Protein AF-A0A6M4ASQ7-F1 (afdb_monomer_lite)

Organism: NCBI:txid2698828

Secondary structure (DSSP, 8-state):
---------------PPPP------------SS-GGGTHHHHHHHHHHHH---HHHHHHHHHHHHHHHHHHHTT-HHHHHHHHHHHHHHTTPPP------------

Sequence (106 aa):
MKSFPLSLAMIAAAFTLAPLVLVSTPAAAQGNGDYRCTALPAQVQAAVSTATDADQIQRAQRFLQSGNQLCEARAEGAAARAYRSALRILGASEVRTTAPTD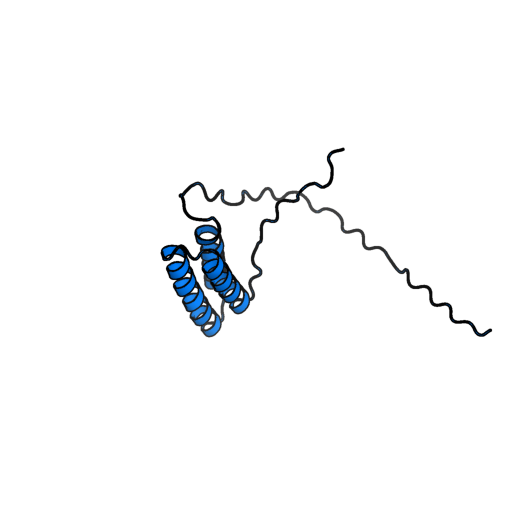IAQR

Foldseek 3Di:
DDDDDDDDDDDDDDDDDDDDPPPPDPPPDDDPFPPLLPVLLVVLVVLLVVADDPVLSVQLVVLSVVLNVCSVVVVSVVSSVSSCVSCVSSVHDPPDPPPPPPPDDD

pLDDT: mean 70.97, std 18.5, range [40.19, 93.56]

Structure (mmCIF, N/CA/C/O backbone):
data_AF-A0A6M4ASQ7-F1
#
_entry.id   AF-A0A6M4ASQ7-F1
#
loop_
_atom_site.group_PDB
_atom_site.id
_atom_site.type_symbol
_atom_site.label_atom_id
_atom_site.label_alt_id
_atom_site.label_comp_id
_atom_site.label_asym_id
_atom_site.label_entity_id
_atom_site.label_seq_id
_atom_site.pdbx_PDB_ins_code
_atom_site.Cartn_x
_atom_site.Cartn_y
_atom_site.Cartn_z
_atom_site.occupancy
_atom_site.B_iso_or_equiv
_atom_site.auth_seq_id
_atom_site.auth_comp_id
_atom_site.auth_asym_id
_atom_site.auth_atom_id
_atom_site.pdbx_PDB_model_num
ATOM 1 N N . MET A 1 1 ? 9.757 -61.856 11.143 1.00 49.81 1 MET A N 1
ATOM 2 C CA . MET A 1 1 ? 8.340 -61.614 10.795 1.00 49.81 1 MET A CA 1
ATOM 3 C C . MET A 1 1 ? 7.645 -60.989 11.998 1.00 49.81 1 MET A C 1
ATOM 5 O O . MET A 1 1 ? 7.479 -61.667 13.005 1.00 49.81 1 MET A O 1
ATOM 9 N N . LYS A 1 2 ? 7.319 -59.693 11.938 1.00 48.62 2 LYS A N 1
ATOM 10 C CA . LYS A 1 2 ? 6.406 -59.022 12.877 1.00 48.62 2 LYS A CA 1
ATOM 11 C C . LYS A 1 2 ? 5.884 -57.745 12.206 1.00 48.62 2 LYS A C 1
ATOM 13 O O . LYS A 1 2 ? 6.665 -56.975 11.660 1.00 48.62 2 LYS A O 1
ATOM 18 N N . SER A 1 3 ? 4.568 -57.631 12.171 1.00 55.81 3 SER A N 1
ATOM 19 C CA . SER A 1 3 ? 3.731 -56.719 11.390 1.00 55.81 3 SER A CA 1
ATOM 20 C C . SER A 1 3 ? 3.604 -55.334 12.023 1.00 55.81 3 SER A C 1
ATOM 22 O O . SER A 1 3 ? 3.579 -55.253 13.244 1.00 55.81 3 SER A O 1
ATOM 24 N N . PHE A 1 4 ? 3.365 -54.301 11.207 1.00 58.81 4 PHE A N 1
ATOM 25 C CA . PHE A 1 4 ? 2.548 -53.138 11.586 1.00 58.81 4 PHE A CA 1
ATOM 26 C C . PHE A 1 4 ? 1.831 -52.565 10.348 1.00 58.81 4 PHE A C 1
ATOM 28 O O . PHE A 1 4 ? 2.494 -52.033 9.459 1.00 58.81 4 PHE A O 1
AT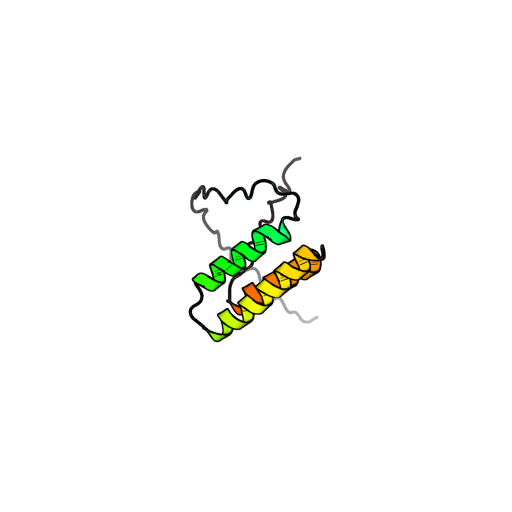OM 35 N N . PRO A 1 5 ? 0.492 -52.677 10.264 1.00 63.91 5 PRO A N 1
ATOM 36 C CA . PRO A 1 5 ? -0.330 -51.951 9.309 1.00 63.91 5 PRO A CA 1
ATOM 37 C C . PRO A 1 5 ? -0.916 -50.703 9.983 1.00 63.91 5 PRO A C 1
ATOM 39 O O . PRO A 1 5 ? -1.527 -50.803 11.046 1.00 63.91 5 PRO A O 1
ATOM 42 N N . LEU A 1 6 ? -0.782 -49.530 9.366 1.00 55.56 6 LEU A N 1
ATOM 43 C CA . LEU A 1 6 ? -1.628 -48.392 9.720 1.00 55.56 6 LEU A CA 1
ATOM 44 C C . LEU A 1 6 ? -1.951 -47.568 8.476 1.00 55.56 6 LEU A C 1
ATOM 46 O O . LEU A 1 6 ? -1.179 -46.738 8.005 1.00 55.56 6 LEU A O 1
ATOM 50 N N . SER A 1 7 ? -3.122 -47.888 7.939 1.00 53.19 7 SER A N 1
ATOM 51 C CA . SER A 1 7 ? -3.845 -47.181 6.897 1.00 53.19 7 SER A CA 1
ATOM 52 C C . SER A 1 7 ? -4.204 -45.775 7.368 1.00 53.19 7 SER A C 1
ATOM 54 O O . SER A 1 7 ? -4.888 -45.616 8.379 1.00 53.19 7 SER A O 1
ATOM 56 N N . LEU A 1 8 ? -3.797 -44.760 6.610 1.00 58.97 8 LEU A N 1
ATOM 57 C CA . LEU A 1 8 ? -4.225 -43.381 6.820 1.00 58.97 8 LEU A CA 1
ATOM 58 C C . LEU A 1 8 ? -4.696 -42.809 5.484 1.00 58.97 8 LEU A C 1
ATOM 60 O O . LEU A 1 8 ? -3.920 -42.271 4.703 1.00 58.97 8 LEU A O 1
ATOM 64 N N . ALA A 1 9 ? -5.985 -42.976 5.211 1.00 54.41 9 ALA A N 1
ATOM 65 C CA . ALA A 1 9 ? -6.678 -42.269 4.145 1.00 54.41 9 ALA A CA 1
ATOM 66 C C . ALA A 1 9 ? -8.088 -41.958 4.645 1.00 54.41 9 ALA A C 1
ATOM 68 O O . ALA A 1 9 ? -9.027 -42.722 4.437 1.00 54.41 9 ALA A O 1
ATOM 69 N N . MET A 1 10 ? -8.201 -40.851 5.376 1.00 52.53 10 MET A N 1
ATOM 70 C CA . MET A 1 10 ? -9.477 -40.287 5.787 1.00 52.53 10 MET A CA 1
ATOM 71 C C . MET A 1 10 ? -9.685 -38.930 5.111 1.00 52.53 10 MET A C 1
ATOM 73 O O . MET A 1 10 ? -8.982 -37.967 5.392 1.00 52.53 10 MET A O 1
ATOM 77 N N . ILE A 1 11 ? -10.725 -38.932 4.276 1.00 57.81 11 ILE A N 1
ATOM 78 C CA . ILE A 1 11 ? -11.789 -37.929 4.164 1.00 57.81 11 ILE A CA 1
ATOM 79 C C . ILE A 1 11 ? -11.519 -36.676 3.316 1.00 57.81 11 ILE A C 1
ATOM 81 O O . ILE A 1 11 ? -10.689 -35.817 3.593 1.00 57.81 11 ILE A O 1
ATOM 85 N N . ALA A 1 12 ? -12.363 -36.604 2.287 1.00 59.12 12 ALA A N 1
ATOM 86 C CA . ALA A 1 12 ? -12.646 -35.493 1.405 1.00 59.12 12 ALA A CA 1
ATOM 87 C C . ALA A 1 12 ? -13.249 -34.280 2.132 1.00 59.12 12 ALA A C 1
ATOM 89 O O . ALA A 1 12 ? -14.088 -34.426 3.017 1.00 59.12 12 ALA A O 1
ATOM 90 N N . ALA A 1 13 ? -12.933 -33.085 1.639 1.00 50.84 13 ALA A N 1
ATOM 91 C CA . ALA A 1 13 ? -13.783 -31.912 1.797 1.00 50.84 13 ALA A CA 1
ATOM 92 C C . ALA A 1 13 ? -13.960 -31.263 0.420 1.00 50.84 13 ALA A C 1
ATOM 94 O O . ALA A 1 13 ? -13.051 -30.628 -0.112 1.00 50.84 13 ALA A O 1
ATOM 95 N N . ALA A 1 14 ? -15.133 -31.478 -0.175 1.00 54.50 14 ALA A N 1
ATOM 96 C CA . ALA A 1 14 ? -15.595 -30.734 -1.333 1.00 54.50 14 ALA A CA 1
ATOM 97 C C . ALA A 1 14 ? -15.959 -29.318 -0.873 1.00 54.50 14 ALA A C 1
ATOM 99 O O . ALA A 1 14 ? -16.856 -29.154 -0.048 1.00 54.50 14 ALA A O 1
ATOM 100 N N . PHE A 1 15 ? -15.274 -28.304 -1.400 1.00 57.81 15 PHE A N 1
ATOM 101 C CA . PHE A 1 15 ? -15.689 -26.915 -1.237 1.00 57.81 15 PHE A CA 1
ATOM 102 C C . PHE A 1 15 ? -16.400 -26.448 -2.503 1.00 57.81 15 PHE A C 1
ATOM 104 O O . PHE A 1 15 ? -15.831 -26.367 -3.590 1.00 57.81 15 PHE A O 1
ATOM 111 N N . THR A 1 16 ? -17.691 -26.202 -2.325 1.00 55.00 16 THR A N 1
ATOM 112 C CA . THR A 1 16 ? -18.638 -25.673 -3.297 1.00 55.00 16 THR A CA 1
ATOM 113 C C . THR A 1 16 ? -18.223 -24.278 -3.757 1.00 55.00 16 THR A C 1
ATOM 115 O O . THR A 1 16 ? -18.011 -23.391 -2.928 1.00 55.00 16 THR A O 1
ATOM 118 N N . LEU A 1 17 ? -18.153 -24.089 -5.078 1.00 60.75 17 LEU A N 1
ATOM 119 C CA . LEU A 1 17 ? -17.999 -22.789 -5.729 1.00 60.75 17 LEU A CA 1
ATOM 120 C C . LEU A 1 17 ? -19.111 -21.826 -5.285 1.00 60.75 17 LEU A C 1
ATOM 122 O O . LEU A 1 17 ? -20.287 -22.062 -5.560 1.00 60.75 17 LEU A O 1
ATOM 126 N N . ALA A 1 18 ? -18.721 -20.716 -4.660 1.00 50.84 18 ALA A N 1
ATOM 127 C CA . ALA A 1 18 ? -19.562 -19.533 -4.515 1.00 50.84 18 ALA A CA 1
ATOM 128 C C . ALA A 1 18 ? -19.362 -18.603 -5.732 1.00 50.84 18 ALA A C 1
ATOM 130 O O . ALA A 1 18 ? -18.272 -18.578 -6.312 1.00 50.84 18 ALA A O 1
ATOM 131 N N . PRO A 1 19 ? -20.412 -17.881 -6.158 1.00 53.44 19 PRO A N 1
ATOM 132 C CA . PRO A 1 19 ? -20.496 -17.284 -7.481 1.00 53.44 19 PRO A CA 1
ATOM 133 C C . PRO A 1 19 ? -19.651 -16.016 -7.615 1.00 53.44 19 PRO A C 1
ATOM 135 O O . PRO A 1 19 ? -19.357 -15.317 -6.646 1.00 53.44 19 PRO A O 1
ATOM 138 N N . LEU A 1 20 ? -19.303 -15.739 -8.871 1.00 51.28 20 LEU A N 1
ATOM 139 C CA . LEU A 1 20 ? -18.625 -14.555 -9.374 1.00 51.28 20 LEU A CA 1
ATOM 140 C C . LEU A 1 20 ? -19.084 -13.264 -8.676 1.00 51.28 20 LEU A C 1
ATOM 142 O O . LEU A 1 20 ? -20.154 -12.735 -8.971 1.00 51.28 20 LEU A O 1
ATOM 146 N N . VAL A 1 21 ? -18.206 -12.678 -7.868 1.00 45.09 21 VAL A N 1
ATOM 147 C CA . VAL A 1 21 ? -18.130 -11.220 -7.774 1.00 45.09 21 VAL A CA 1
ATOM 148 C C . VAL A 1 21 ? -17.079 -10.773 -8.772 1.00 45.09 21 VAL A C 1
ATOM 150 O O . VAL A 1 21 ? -15.875 -10.903 -8.555 1.00 45.09 21 VAL A O 1
ATOM 153 N N . LEU A 1 22 ? -17.582 -10.275 -9.899 1.00 49.47 22 LEU A N 1
ATOM 154 C CA . LEU A 1 22 ? -16.868 -9.490 -10.892 1.00 49.47 22 LEU A CA 1
ATOM 155 C C . LEU A 1 22 ? -16.415 -8.177 -10.229 1.00 49.47 22 LEU A C 1
ATOM 157 O O . LEU A 1 22 ? -16.954 -7.109 -10.506 1.00 49.47 22 LEU A O 1
ATOM 161 N N . VAL A 1 23 ? -15.471 -8.248 -9.288 1.00 42.38 23 VAL A N 1
ATOM 162 C CA . VAL A 1 23 ? -14.790 -7.050 -8.818 1.00 42.38 23 VAL A CA 1
ATOM 163 C C . VAL A 1 23 ? -13.832 -6.684 -9.938 1.00 42.38 23 VAL A C 1
ATOM 165 O O . VAL A 1 23 ? -12.870 -7.391 -10.234 1.00 42.38 23 VAL A O 1
ATOM 168 N N . SER A 1 24 ? -14.158 -5.613 -10.647 1.00 45.69 24 SER A N 1
ATOM 169 C CA . SER A 1 24 ? -13.221 -4.904 -11.497 1.00 45.69 24 SER A CA 1
ATOM 170 C C . SER A 1 24 ? -12.032 -4.510 -10.625 1.00 45.69 24 SER A C 1
ATOM 172 O O . SER A 1 24 ? -12.054 -3.488 -9.940 1.00 45.69 24 SER A O 1
ATOM 174 N N . THR A 1 25 ? -11.016 -5.373 -10.594 1.00 43.53 25 THR A N 1
ATOM 175 C CA . THR A 1 25 ? -9.691 -5.053 -10.076 1.00 43.53 25 THR A CA 1
ATOM 176 C C . THR A 1 25 ? -9.253 -3.774 -10.768 1.00 43.53 25 THR A C 1
ATOM 178 O O . THR A 1 25 ? -9.347 -3.725 -11.999 1.00 43.53 25 THR A O 1
ATOM 181 N N . PRO A 1 26 ? -8.823 -2.737 -10.031 1.00 41.78 26 PRO A N 1
ATOM 182 C CA . PRO A 1 26 ? -8.407 -1.498 -10.654 1.00 41.78 26 PRO A CA 1
ATOM 183 C C . PRO A 1 26 ? -7.295 -1.842 -11.639 1.00 41.78 26 PRO A C 1
ATOM 185 O O . PRO A 1 26 ? -6.219 -2.303 -11.257 1.00 41.78 26 PRO A O 1
ATOM 188 N N . ALA A 1 27 ? -7.593 -1.669 -12.924 1.00 46.62 27 ALA A N 1
ATOM 189 C CA . ALA A 1 27 ? -6.593 -1.640 -13.962 1.00 46.62 27 ALA A CA 1
ATOM 190 C C . ALA A 1 27 ? -5.727 -0.418 -13.656 1.00 46.62 27 ALA A C 1
ATOM 192 O O . ALA A 1 27 ? -6.055 0.704 -14.039 1.00 46.62 27 ALA A O 1
ATOM 193 N N . ALA A 1 28 ? -4.658 -0.625 -12.888 1.00 42.09 28 ALA A N 1
ATOM 194 C CA . ALA A 1 28 ? -3.588 0.342 -12.742 1.00 42.09 28 ALA A CA 1
ATOM 195 C C . ALA A 1 28 ? -2.920 0.470 -14.117 1.00 42.09 28 ALA A C 1
ATOM 197 O O . ALA A 1 28 ? -1.980 -0.247 -14.458 1.00 42.09 28 ALA A O 1
ATOM 198 N N . ALA A 1 29 ? -3.507 1.327 -14.947 1.00 40.19 29 ALA A N 1
ATOM 199 C CA . ALA A 1 29 ? -3.035 1.664 -16.267 1.00 40.19 29 ALA A CA 1
ATOM 200 C C . ALA A 1 29 ? -1.736 2.476 -16.159 1.00 40.19 29 ALA A C 1
ATOM 202 O O . ALA A 1 29 ? -1.703 3.562 -15.589 1.00 40.19 29 ALA A O 1
ATOM 203 N N . GLN A 1 30 ? -0.683 1.908 -16.746 1.00 47.47 30 GLN A N 1
ATOM 204 C CA . GLN A 1 30 ? 0.229 2.583 -17.672 1.00 47.47 30 GLN A CA 1
ATOM 205 C C . GLN A 1 30 ? 0.936 3.850 -17.158 1.00 47.47 30 GLN A C 1
ATOM 207 O O . GLN A 1 30 ? 0.672 4.968 -17.584 1.00 47.47 30 GLN A O 1
ATOM 212 N N . GLY A 1 31 ? 1.959 3.632 -16.336 1.00 40.38 31 GLY A N 1
ATOM 213 C CA . GLY A 1 31 ? 3.139 4.491 -16.255 1.00 40.38 31 GLY A CA 1
ATOM 214 C C . GLY A 1 31 ? 4.371 3.592 -16.315 1.00 40.38 31 GLY A C 1
ATOM 215 O O . GLY A 1 31 ? 4.323 2.477 -15.812 1.00 40.38 31 GLY A O 1
ATOM 216 N N . ASN A 1 32 ? 5.454 4.040 -16.946 1.00 44.69 32 ASN A N 1
ATOM 217 C CA . ASN A 1 32 ? 6.711 3.312 -17.192 1.00 44.69 32 ASN A CA 1
ATOM 218 C C . ASN A 1 32 ? 7.531 2.987 -15.908 1.00 44.69 32 ASN A C 1
ATOM 220 O O . ASN A 1 32 ? 8.759 3.100 -15.884 1.00 44.69 32 ASN A O 1
ATOM 224 N N . GLY A 1 33 ? 6.845 2.669 -14.811 1.00 53.59 33 GLY A N 1
ATOM 225 C CA . GLY A 1 33 ? 7.381 2.287 -13.516 1.00 53.59 33 GLY A CA 1
ATOM 226 C C . GLY A 1 33 ? 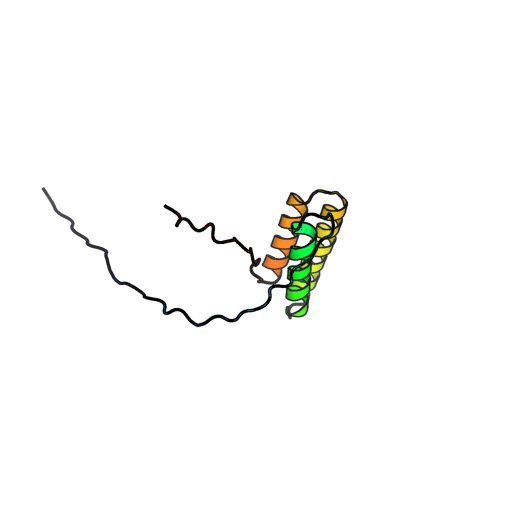6.882 0.893 -13.170 1.00 53.59 33 GLY A C 1
ATOM 227 O O . GLY A 1 33 ? 5.686 0.615 -13.249 1.00 53.59 33 GLY A O 1
ATOM 228 N N . ASP A 1 34 ? 7.820 0.022 -12.823 1.00 59.28 34 ASP A N 1
ATOM 229 C CA . ASP A 1 34 ? 7.592 -1.362 -12.433 1.00 59.28 34 ASP A CA 1
ATOM 230 C C . ASP A 1 34 ? 6.333 -1.512 -11.563 1.00 59.28 34 ASP A C 1
ATOM 232 O O . ASP A 1 34 ? 6.171 -0.807 -10.565 1.00 59.28 34 ASP A O 1
ATOM 236 N N . TYR A 1 35 ? 5.447 -2.455 -11.908 1.00 60.75 35 TYR A N 1
ATOM 237 C CA . TYR A 1 35 ? 4.178 -2.737 -11.204 1.00 60.75 35 TYR A CA 1
ATOM 238 C C . TYR A 1 35 ? 4.344 -2.851 -9.675 1.00 60.75 35 TYR A C 1
ATOM 240 O O . TYR A 1 35 ? 3.443 -2.566 -8.884 1.00 60.75 35 TYR A O 1
ATOM 248 N N . ARG A 1 36 ? 5.543 -3.242 -9.239 1.00 69.25 36 ARG A N 1
ATOM 249 C CA . ARG A 1 36 ? 5.929 -3.369 -7.833 1.00 69.25 36 ARG A CA 1
ATOM 250 C C . ARG A 1 36 ? 5.942 -2.049 -7.069 1.00 69.25 36 ARG A C 1
ATOM 252 O O . ARG A 1 36 ? 5.696 -2.049 -5.869 1.00 69.25 36 ARG A O 1
ATOM 259 N N . CYS A 1 37 ? 6.226 -0.957 -7.759 1.00 74.81 37 CYS A N 1
ATOM 260 C CA . CYS A 1 37 ? 6.326 0.386 -7.208 1.00 74.81 37 CYS A CA 1
ATOM 261 C C . CYS A 1 37 ? 5.010 1.164 -7.269 1.00 74.81 37 CYS A C 1
ATOM 263 O O . CYS A 1 37 ? 4.931 2.262 -6.732 1.00 74.81 37 CYS A O 1
ATOM 265 N N . THR A 1 38 ? 3.968 0.600 -7.885 1.00 75.44 38 THR A N 1
ATOM 266 C CA . THR A 1 38 ? 2.648 1.234 -8.004 1.00 75.44 38 THR A CA 1
ATOM 267 C C . THR A 1 38 ? 1.571 0.460 -7.240 1.00 75.44 38 THR A C 1
ATOM 269 O O . THR A 1 38 ? 0.818 1.057 -6.474 1.00 75.44 38 THR A O 1
ATOM 272 N N . ALA A 1 39 ? 1.531 -0.873 -7.349 1.00 79.81 39 ALA A N 1
ATOM 273 C CA . ALA A 1 39 ? 0.475 -1.687 -6.738 1.00 79.81 39 ALA A CA 1
ATOM 274 C C . ALA A 1 39 ? 0.711 -2.029 -5.255 1.00 79.81 39 ALA A C 1
ATOM 276 O O . ALA A 1 39 ? -0.234 -2.064 -4.467 1.00 79.81 39 ALA A O 1
ATOM 277 N N . LEU A 1 40 ? 1.956 -2.301 -4.844 1.00 81.19 40 LEU A N 1
ATOM 278 C CA . LEU A 1 40 ? 2.271 -2.609 -3.441 1.00 81.19 40 LEU A CA 1
ATOM 279 C C . LEU A 1 40 ? 2.130 -1.401 -2.500 1.00 81.19 40 LEU A C 1
ATOM 281 O O . LEU A 1 40 ? 1.530 -1.580 -1.440 1.00 81.19 40 LEU A O 1
ATOM 285 N N . PRO A 1 41 ? 2.622 -0.188 -2.824 1.00 87.12 41 PRO A N 1
ATOM 286 C CA . PRO A 1 41 ? 2.437 0.950 -1.927 1.00 87.12 41 PRO A CA 1
ATOM 287 C C . PRO A 1 41 ? 0.958 1.292 -1.725 1.00 87.12 41 PRO A C 1
ATOM 289 O O . PRO A 1 41 ? 0.574 1.614 -0.605 1.00 87.12 41 PRO A O 1
ATOM 292 N N . ALA A 1 42 ? 0.112 1.140 -2.750 1.00 85.88 42 ALA A N 1
ATOM 293 C CA . ALA A 1 42 ? -1.335 1.323 -2.618 1.00 85.88 42 ALA A CA 1
ATOM 294 C C . ALA A 1 42 ? -1.966 0.324 -1.627 1.00 85.88 42 ALA A C 1
ATOM 296 O O . ALA A 1 42 ? -2.780 0.716 -0.793 1.00 85.88 42 ALA A O 1
ATOM 297 N N . GLN A 1 43 ? -1.541 -0.946 -1.652 1.00 85.12 43 GLN A N 1
ATOM 298 C CA . GLN A 1 43 ? -1.982 -1.952 -0.676 1.00 85.12 43 GLN A CA 1
ATOM 299 C C . GLN A 1 43 ? -1.542 -1.602 0.748 1.00 85.12 43 GLN A C 1
ATOM 301 O O . GLN A 1 43 ? -2.318 -1.760 1.685 1.00 85.12 43 GLN A O 1
ATOM 306 N N . VAL A 1 44 ? -0.316 -1.096 0.920 1.00 86.62 44 VAL A N 1
ATOM 307 C CA . VAL A 1 44 ? 0.169 -0.660 2.237 1.00 86.62 44 VAL A CA 1
ATOM 308 C C . VAL A 1 44 ? -0.634 0.541 2.733 1.00 86.62 44 VAL A C 1
ATOM 310 O O . VAL A 1 44 ? -1.029 0.547 3.891 1.00 86.62 44 VAL A O 1
ATOM 313 N N . GLN A 1 45 ? -0.931 1.528 1.882 1.00 87.81 45 GLN A N 1
ATOM 314 C CA . GLN A 1 45 ? -1.750 2.686 2.270 1.00 87.81 45 GLN A CA 1
ATOM 315 C C . GLN A 1 45 ? -3.167 2.280 2.683 1.00 87.81 45 GLN A C 1
ATOM 317 O O . GLN A 1 45 ? -3.658 2.757 3.703 1.00 87.81 45 GLN A O 1
ATOM 322 N N . ALA A 1 46 ? -3.793 1.368 1.937 1.00 88.00 46 ALA A N 1
ATOM 323 C CA . ALA A 1 46 ? -5.102 0.827 2.290 1.00 88.00 46 ALA A CA 1
ATOM 324 C C . ALA A 1 46 ? -5.061 0.034 3.608 1.00 88.00 46 ALA A C 1
ATOM 326 O O . ALA A 1 46 ? -5.941 0.178 4.447 1.00 88.00 46 ALA A O 1
ATOM 327 N N . ALA A 1 47 ? -4.014 -0.763 3.833 1.00 87.12 47 ALA A N 1
ATOM 328 C CA . ALA A 1 47 ? -3.844 -1.479 5.093 1.00 87.12 47 ALA A CA 1
ATOM 329 C C . ALA A 1 47 ? -3.634 -0.513 6.274 1.00 87.12 47 ALA A C 1
ATOM 331 O O . ALA A 1 47 ? -4.214 -0.714 7.339 1.00 87.12 47 ALA A O 1
ATOM 332 N N . VAL A 1 48 ? -2.862 0.564 6.079 1.00 89.31 48 VAL A N 1
ATOM 333 C CA . VAL A 1 48 ? -2.642 1.614 7.087 1.00 89.31 48 VAL A CA 1
ATOM 334 C C . VAL A 1 48 ? -3.947 2.320 7.454 1.00 89.31 48 VAL A C 1
ATOM 336 O O . VAL A 1 48 ? -4.166 2.568 8.634 1.00 89.31 48 VAL A O 1
ATOM 339 N N . SER A 1 49 ? -4.818 2.629 6.487 1.00 87.06 49 SER A N 1
ATOM 340 C CA . SER A 1 49 ? -6.090 3.309 6.773 1.00 87.06 49 SER A CA 1
ATOM 341 C C . SER A 1 49 ? -7.100 2.426 7.509 1.00 87.06 49 SER A C 1
ATOM 343 O O . SER A 1 49 ? -7.978 2.949 8.191 1.00 87.06 49 SER A O 1
ATOM 345 N N . THR A 1 50 ? -6.970 1.102 7.401 1.00 85.12 50 THR A N 1
ATOM 346 C CA . THR A 1 50 ? -7.805 0.134 8.132 1.00 85.12 50 THR A CA 1
ATOM 347 C C . THR A 1 50 ? -7.210 -0.323 9.463 1.00 85.12 50 THR A C 1
ATOM 349 O O . THR A 1 50 ? -7.919 -0.909 10.280 1.00 85.12 50 THR A O 1
ATOM 352 N N . ALA A 1 51 ? -5.916 -0.092 9.688 1.00 86.50 51 ALA A N 1
ATOM 353 C CA . ALA A 1 51 ? -5.241 -0.491 10.913 1.00 86.50 51 ALA A CA 1
ATOM 354 C C . ALA A 1 51 ? -5.631 0.431 12.076 1.00 86.50 51 ALA A C 1
ATOM 356 O O . ALA A 1 51 ? -5.762 1.642 11.922 1.00 86.50 51 ALA A O 1
ATOM 357 N N . THR A 1 52 ? -5.797 -0.147 13.263 1.00 87.25 52 THR A N 1
ATOM 358 C CA . THR A 1 52 ? -6.190 0.585 14.479 1.00 87.25 52 THR A CA 1
ATOM 359 C C . THR A 1 52 ? -5.029 0.806 15.447 1.00 87.25 52 THR A C 1
ATOM 361 O O . THR A 1 52 ? -5.124 1.648 16.336 1.00 87.25 52 THR A O 1
ATOM 364 N N . ASP A 1 53 ? -3.934 0.057 15.295 1.00 90.75 53 ASP A N 1
ATOM 365 C CA . ASP A 1 53 ? -2.769 0.136 16.175 1.00 90.75 53 ASP A CA 1
ATOM 366 C C . ASP A 1 53 ? -1.769 1.195 15.684 1.00 90.75 53 ASP A C 1
ATOM 368 O O . ASP A 1 53 ? -1.169 1.074 14.611 1.00 90.75 53 ASP A O 1
ATOM 372 N N . ALA A 1 54 ? -1.594 2.255 16.475 1.00 89.19 54 ALA A N 1
ATOM 373 C CA . ALA A 1 54 ? -0.786 3.410 16.093 1.00 89.19 54 ALA A CA 1
ATOM 374 C C . ALA A 1 54 ? 0.710 3.080 15.932 1.00 89.19 54 ALA A C 1
ATOM 376 O O . ALA A 1 54 ? 1.371 3.657 15.064 1.00 89.19 54 ALA A O 1
ATOM 377 N N . ASP A 1 55 ? 1.253 2.143 16.717 1.00 90.94 55 ASP A N 1
ATOM 378 C CA . ASP A 1 55 ? 2.670 1.767 16.638 1.00 90.94 55 ASP A CA 1
ATOM 379 C C . ASP A 1 55 ? 2.946 0.951 15.366 1.00 90.94 55 ASP A C 1
ATOM 381 O O . ASP A 1 55 ? 3.913 1.220 14.644 1.00 90.94 55 ASP A O 1
ATOM 385 N N . GLN A 1 56 ? 2.048 0.020 15.020 1.00 88.88 56 GLN A N 1
ATOM 386 C CA . GLN A 1 56 ? 2.104 -0.713 13.751 1.00 88.88 56 GLN A CA 1
ATOM 387 C C . GLN A 1 56 ? 1.980 0.218 12.545 1.00 88.88 56 GLN A C 1
ATOM 389 O O . GLN A 1 56 ? 2.779 0.108 11.610 1.00 88.88 56 GLN A O 1
ATOM 394 N N . ILE A 1 57 ? 1.039 1.167 12.583 1.00 90.94 57 ILE A N 1
ATOM 395 C CA . ILE A 1 57 ? 0.877 2.184 11.538 1.00 90.94 57 ILE A CA 1
ATOM 396 C C . ILE A 1 57 ? 2.174 2.975 11.359 1.00 90.94 57 ILE A C 1
ATOM 398 O O . ILE A 1 57 ? 2.686 3.082 10.243 1.00 90.94 57 ILE A O 1
ATOM 402 N N . GLN A 1 58 ? 2.745 3.491 12.448 1.00 93.50 58 GLN A N 1
ATOM 403 C CA . GLN A 1 58 ? 3.941 4.323 12.380 1.00 93.50 58 GLN A CA 1
ATOM 404 C C . GLN A 1 58 ? 5.150 3.542 11.843 1.00 93.50 58 GLN A C 1
ATOM 406 O O . GLN A 1 58 ? 5.928 4.063 11.040 1.00 93.50 58 GLN A O 1
ATOM 411 N N . ARG A 1 59 ? 5.311 2.271 12.235 1.00 89.94 59 ARG A N 1
ATOM 412 C CA . ARG A 1 59 ? 6.358 1.395 11.686 1.00 89.94 59 ARG A CA 1
ATOM 413 C C . ARG A 1 59 ? 6.130 1.108 10.206 1.00 89.94 59 ARG A C 1
ATOM 415 O O . ARG A 1 59 ? 7.064 1.238 9.418 1.00 89.94 59 ARG A O 1
ATOM 422 N N . ALA A 1 60 ? 4.910 0.753 9.813 1.00 90.56 60 ALA A N 1
ATOM 423 C CA . ALA A 1 60 ? 4.578 0.443 8.428 1.00 90.56 60 ALA A CA 1
ATOM 424 C C . ALA A 1 60 ? 4.755 1.653 7.498 1.00 90.56 60 ALA A C 1
ATOM 426 O O . ALA A 1 60 ? 5.261 1.496 6.387 1.00 90.56 60 ALA A O 1
ATOM 427 N N . GLN A 1 61 ? 4.441 2.864 7.966 1.00 91.94 61 GLN A N 1
ATOM 428 C CA . GLN A 1 61 ? 4.696 4.104 7.228 1.00 91.94 61 GLN A CA 1
ATOM 429 C C . GLN A 1 61 ? 6.189 4.324 6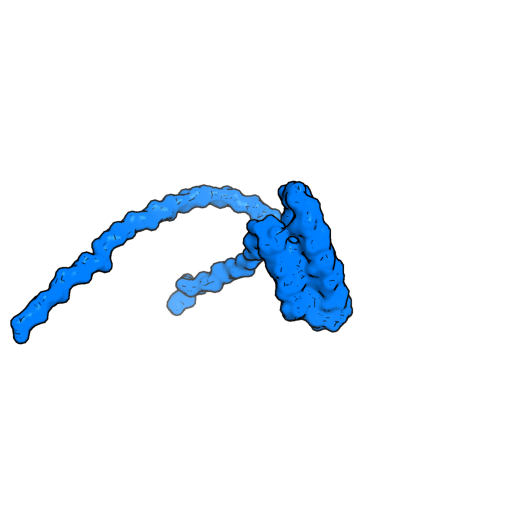.948 1.00 91.94 61 GLN A C 1
ATOM 431 O O . GLN A 1 61 ? 6.542 4.730 5.842 1.00 91.94 61 GLN A O 1
ATOM 436 N N . ARG A 1 62 ? 7.084 3.993 7.892 1.00 93.56 62 ARG A N 1
ATOM 437 C CA . ARG A 1 62 ? 8.538 4.057 7.644 1.00 93.56 62 ARG A CA 1
ATOM 438 C C . ARG A 1 62 ? 8.951 3.115 6.517 1.00 93.56 62 ARG A C 1
ATOM 440 O O . ARG A 1 62 ? 9.684 3.520 5.622 1.00 93.56 62 ARG A O 1
ATOM 447 N N . PHE A 1 63 ? 8.434 1.885 6.518 1.00 91.56 63 PHE A N 1
ATOM 448 C CA . PHE A 1 63 ? 8.691 0.927 5.440 1.00 91.56 63 PHE A CA 1
ATOM 449 C C . PHE A 1 63 ? 8.104 1.372 4.098 1.00 91.56 63 PHE A C 1
ATOM 451 O O . PHE A 1 63 ? 8.732 1.144 3.066 1.00 91.56 63 PHE A O 1
ATOM 458 N N . LEU A 1 64 ? 6.942 2.032 4.100 1.00 91.44 64 LEU A N 1
ATOM 459 C CA . LEU A 1 64 ? 6.357 2.630 2.901 1.00 91.44 64 LEU A CA 1
ATOM 460 C C . LEU A 1 64 ? 7.268 3.725 2.340 1.00 91.44 64 LEU A C 1
ATOM 462 O O . LEU A 1 64 ? 7.569 3.723 1.149 1.00 91.44 64 LEU A O 1
ATOM 466 N N . GLN A 1 65 ? 7.759 4.619 3.197 1.00 92.50 65 GLN A N 1
ATOM 467 C CA . GLN A 1 65 ? 8.640 5.711 2.795 1.00 92.50 65 GLN A CA 1
ATOM 468 C C . GLN A 1 65 ? 9.987 5.189 2.267 1.00 92.50 65 GLN A C 1
ATOM 470 O O . GLN A 1 65 ? 10.436 5.619 1.207 1.00 92.50 65 GLN A O 1
ATOM 475 N N . SER A 1 66 ? 10.592 4.201 2.938 1.00 92.25 66 SER A N 1
ATOM 476 C CA . SER A 1 66 ? 11.800 3.524 2.443 1.00 92.25 66 SER A CA 1
ATOM 477 C C . SER A 1 66 ? 11.558 2.789 1.124 1.00 92.25 66 SER A C 1
ATOM 479 O O . SER A 1 66 ? 12.399 2.838 0.233 1.00 92.25 66 SER A O 1
ATOM 481 N N . GLY A 1 67 ? 10.409 2.123 0.977 1.00 89.12 67 GLY A N 1
ATOM 482 C CA . GLY A 1 67 ? 10.020 1.462 -0.267 1.00 89.12 67 GLY A CA 1
ATOM 483 C C . GLY A 1 67 ? 9.926 2.443 -1.435 1.00 89.12 67 GLY A C 1
ATOM 484 O O . GLY A 1 67 ? 10.457 2.154 -2.505 1.00 89.12 67 GLY A O 1
ATOM 485 N N . ASN A 1 68 ? 9.341 3.626 -1.208 1.00 89.81 68 ASN A N 1
ATOM 486 C CA . ASN A 1 68 ? 9.229 4.667 -2.232 1.00 89.81 68 ASN A CA 1
ATOM 487 C C . ASN A 1 68 ? 10.611 5.147 -2.690 1.00 89.81 68 ASN A C 1
ATOM 489 O O . ASN A 1 68 ? 10.860 5.199 -3.891 1.00 89.81 68 ASN A O 1
ATOM 493 N N . GLN A 1 69 ? 11.538 5.383 -1.758 1.00 90.56 69 GLN A N 1
ATOM 494 C CA . GLN A 1 69 ? 12.903 5.777 -2.122 1.00 90.56 69 GLN A CA 1
ATOM 495 C C . GLN A 1 69 ? 13.647 4.688 -2.902 1.00 90.56 69 GLN A C 1
ATOM 497 O O . GLN A 1 69 ? 14.405 4.981 -3.823 1.00 90.56 69 GLN A O 1
ATOM 502 N N . LEU A 1 70 ? 13.410 3.412 -2.585 1.00 89.75 70 LEU A N 1
ATOM 503 C CA . LEU A 1 70 ? 13.979 2.299 -3.350 1.00 89.75 70 LEU A CA 1
ATOM 504 C C . LEU A 1 70 ? 13.395 2.224 -4.767 1.00 89.75 70 LEU A C 1
ATOM 506 O O . LEU A 1 70 ? 14.110 1.863 -5.698 1.00 89.75 70 LEU A O 1
ATOM 510 N N . CYS A 1 71 ? 12.126 2.590 -4.947 1.00 87.62 71 CYS A N 1
ATOM 511 C CA . CYS A 1 71 ? 11.515 2.721 -6.267 1.00 87.62 71 CYS A CA 1
ATOM 512 C C . CYS A 1 71 ? 12.117 3.875 -7.076 1.00 87.62 71 CYS A C 1
ATOM 514 O O . CYS A 1 71 ? 12.434 3.690 -8.251 1.00 87.62 71 CYS A O 1
ATOM 516 N N . GLU A 1 72 ? 12.345 5.030 -6.449 1.00 86.06 72 GLU A N 1
ATOM 517 C CA . GLU A 1 72 ? 13.044 6.163 -7.072 1.00 86.06 72 GLU A CA 1
ATOM 518 C C . GLU A 1 72 ? 14.477 5.784 -7.476 1.00 86.06 72 GLU A C 1
ATOM 520 O O . GLU A 1 72 ? 14.938 6.131 -8.562 1.00 86.06 72 GLU A O 1
ATOM 525 N N . ALA A 1 73 ? 15.146 4.973 -6.652 1.00 88.81 73 ALA A N 1
ATOM 526 C CA . ALA A 1 73 ? 16.477 4.431 -6.913 1.00 88.81 73 ALA A CA 1
ATOM 527 C C . ALA A 1 73 ? 16.510 3.251 -7.910 1.00 88.81 73 ALA A C 1
ATOM 529 O O . ALA A 1 73 ? 17.562 2.630 -8.067 1.00 88.81 73 ALA A O 1
ATOM 530 N N . ARG A 1 74 ? 15.390 2.904 -8.568 1.00 84.25 74 ARG A N 1
ATOM 531 C CA . ARG A 1 74 ? 15.268 1.750 -9.492 1.00 84.25 74 ARG A CA 1
ATOM 532 C C . ARG A 1 74 ? 15.631 0.395 -8.859 1.00 84.25 74 ARG A C 1
ATOM 534 O O . ARG A 1 74 ? 15.966 -0.564 -9.546 1.00 84.25 74 ARG A O 1
ATOM 541 N N . ALA A 1 75 ? 15.533 0.284 -7.536 1.00 85.69 75 ALA A N 1
ATOM 542 C CA . ALA A 1 75 ? 15.777 -0.933 -6.767 1.00 85.69 75 ALA A CA 1
ATOM 543 C C . ALA A 1 75 ? 14.459 -1.676 -6.470 1.00 85.69 75 ALA A C 1
ATOM 545 O O . ALA A 1 75 ? 14.110 -1.942 -5.315 1.00 8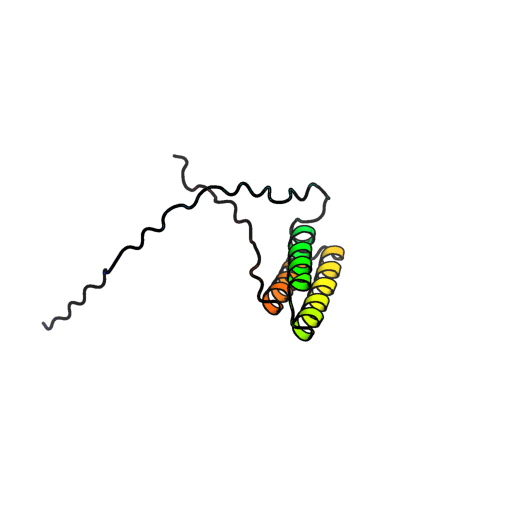5.69 75 ALA A O 1
ATOM 546 N N . GLU A 1 76 ? 13.709 -2.045 -7.513 1.00 82.75 76 GLU A N 1
ATOM 547 C CA . GLU A 1 76 ? 12.314 -2.518 -7.398 1.00 82.75 76 GLU A CA 1
ATOM 548 C C . GLU A 1 76 ? 12.185 -3.819 -6.589 1.00 82.75 76 GLU A C 1
ATOM 550 O O . GLU A 1 76 ? 11.203 -4.052 -5.877 1.00 82.75 76 GLU A O 1
ATOM 555 N N . GLY A 1 77 ? 13.199 -4.685 -6.661 1.00 82.75 77 GLY A N 1
ATOM 556 C CA . GLY A 1 77 ? 13.269 -5.910 -5.865 1.00 82.75 77 GLY A CA 1
ATOM 557 C C . GLY A 1 77 ? 13.394 -5.650 -4.362 1.00 82.75 77 GLY A C 1
ATOM 558 O O . GLY A 1 77 ? 12.786 -6.371 -3.566 1.00 82.75 77 GLY A O 1
ATOM 559 N N . ALA A 1 78 ? 14.158 -4.626 -3.974 1.00 87.38 78 ALA A N 1
ATOM 560 C CA . ALA A 1 78 ? 14.302 -4.214 -2.582 1.00 87.38 78 ALA A CA 1
ATOM 561 C C . ALA A 1 78 ? 13.045 -3.477 -2.101 1.00 87.38 78 ALA A C 1
ATOM 563 O O . ALA A 1 78 ? 12.544 -3.779 -1.016 1.00 87.38 78 ALA A O 1
ATOM 564 N N . ALA A 1 79 ? 12.481 -2.605 -2.941 1.00 86.50 79 ALA A N 1
ATOM 565 C CA . ALA A 1 79 ? 11.230 -1.906 -2.662 1.00 86.50 79 ALA A CA 1
ATOM 566 C C . ALA A 1 79 ? 10.089 -2.888 -2.358 1.00 86.50 79 ALA A C 1
ATOM 568 O O . ALA A 1 79 ? 9.441 -2.799 -1.316 1.00 86.50 79 ALA A O 1
ATOM 569 N N . ALA A 1 80 ? 9.919 -3.919 -3.195 1.00 86.38 80 ALA A N 1
ATOM 570 C CA . ALA A 1 80 ? 8.897 -4.940 -2.982 1.00 86.38 80 ALA A CA 1
ATOM 571 C C . ALA A 1 80 ? 9.044 -5.670 -1.633 1.00 86.38 80 ALA A C 1
ATOM 573 O O . ALA A 1 80 ? 8.049 -6.027 -1.004 1.00 86.38 80 ALA A O 1
ATOM 574 N N . ARG A 1 81 ? 10.276 -5.890 -1.156 1.00 88.69 81 ARG A N 1
ATOM 575 C CA . ARG A 1 81 ? 10.520 -6.502 0.162 1.00 88.69 81 ARG A CA 1
ATOM 576 C C . ARG A 1 81 ? 10.151 -5.552 1.299 1.00 88.69 81 ARG A C 1
ATOM 578 O O . ARG A 1 81 ? 9.555 -6.005 2.272 1.00 88.69 81 ARG A O 1
ATOM 585 N N . ALA A 1 82 ? 10.470 -4.265 1.167 1.00 90.12 82 ALA A N 1
ATOM 586 C CA . ALA A 1 82 ? 10.111 -3.252 2.156 1.00 90.12 82 ALA A CA 1
ATOM 587 C C . ALA A 1 82 ? 8.585 -3.143 2.315 1.00 90.12 82 ALA A C 1
ATOM 589 O O . ALA A 1 82 ? 8.082 -3.224 3.436 1.00 90.12 82 ALA A O 1
ATOM 590 N N . TYR A 1 83 ? 7.838 -3.088 1.208 1.00 89.94 83 TYR A N 1
ATOM 591 C CA . TYR A 1 83 ? 6.374 -3.040 1.253 1.00 89.94 83 TYR A CA 1
ATOM 592 C C . TYR A 1 83 ? 5.750 -4.311 1.845 1.00 89.94 83 TYR A C 1
ATOM 594 O O . TYR A 1 83 ? 4.826 -4.220 2.648 1.00 89.94 83 TYR A O 1
ATOM 602 N N . ARG A 1 84 ? 6.283 -5.503 1.542 1.00 88.25 84 ARG A N 1
ATOM 603 C CA . ARG A 1 84 ? 5.830 -6.754 2.186 1.00 88.25 84 ARG A CA 1
ATOM 604 C C . ARG A 1 84 ? 6.032 -6.751 3.692 1.00 88.25 84 ARG A C 1
ATOM 606 O O . ARG A 1 84 ? 5.187 -7.265 4.420 1.00 88.25 84 ARG A O 1
ATOM 613 N N . SER A 1 85 ? 7.153 -6.208 4.159 1.00 91.00 85 SER A N 1
ATOM 614 C CA . SER A 1 85 ? 7.402 -6.053 5.592 1.00 91.00 85 SER A CA 1
ATOM 615 C C . SER A 1 85 ? 6.385 -5.103 6.220 1.00 91.00 85 SER A C 1
ATOM 617 O O . SER A 1 85 ? 5.858 -5.424 7.280 1.00 91.00 85 SER A O 1
ATOM 619 N N . ALA A 1 86 ? 6.043 -4.002 5.541 1.00 90.75 86 ALA A N 1
ATOM 620 C CA . ALA A 1 86 ? 4.987 -3.091 5.982 1.00 90.75 86 ALA A CA 1
ATOM 621 C C . ALA A 1 86 ? 3.631 -3.805 6.108 1.00 90.75 86 ALA A C 1
ATOM 623 O O . ALA A 1 86 ? 3.001 -3.730 7.158 1.00 90.75 86 ALA A O 1
ATOM 624 N N . LEU A 1 87 ? 3.223 -4.562 5.083 1.00 87.38 87 LEU A N 1
ATOM 625 C CA . LEU A 1 87 ? 1.979 -5.341 5.107 1.00 87.38 87 LEU A CA 1
ATOM 626 C C . LEU A 1 87 ? 1.965 -6.362 6.250 1.00 87.38 87 LEU A C 1
ATOM 628 O O . LEU A 1 87 ? 0.973 -6.466 6.963 1.00 87.38 87 LEU A O 1
ATOM 632 N N . ARG A 1 88 ? 3.087 -7.053 6.489 1.00 89.12 88 ARG A N 1
ATOM 633 C CA . ARG A 1 88 ? 3.209 -8.017 7.591 1.00 89.12 88 ARG A CA 1
ATOM 634 C C . ARG A 1 88 ? 3.056 -7.359 8.962 1.00 89.12 88 ARG A C 1
ATOM 636 O O . ARG A 1 88 ? 2.443 -7.959 9.836 1.00 89.12 88 ARG A O 1
ATOM 643 N N . ILE A 1 89 ? 3.608 -6.159 9.151 1.00 89.06 89 ILE A N 1
ATOM 644 C CA . ILE A 1 89 ? 3.464 -5.404 10.405 1.00 89.06 89 ILE A CA 1
ATOM 645 C C . ILE A 1 89 ? 2.001 -5.052 10.650 1.00 89.06 89 ILE A C 1
ATOM 647 O O . ILE A 1 89 ? 1.558 -5.155 11.782 1.00 89.06 89 ILE A O 1
ATOM 651 N N . LEU A 1 90 ? 1.265 -4.703 9.594 1.00 87.06 90 LEU A N 1
ATOM 652 C CA . LEU A 1 90 ? -0.159 -4.364 9.647 1.00 87.06 90 LEU A CA 1
ATOM 653 C C . LEU A 1 90 ? -1.081 -5.597 9.696 1.00 87.06 90 LEU A C 1
ATOM 655 O O . LEU A 1 90 ? -2.298 -5.448 9.667 1.00 87.06 90 LEU A O 1
ATOM 659 N N . GLY A 1 91 ? -0.529 -6.816 9.696 1.00 83.56 91 GLY A N 1
ATOM 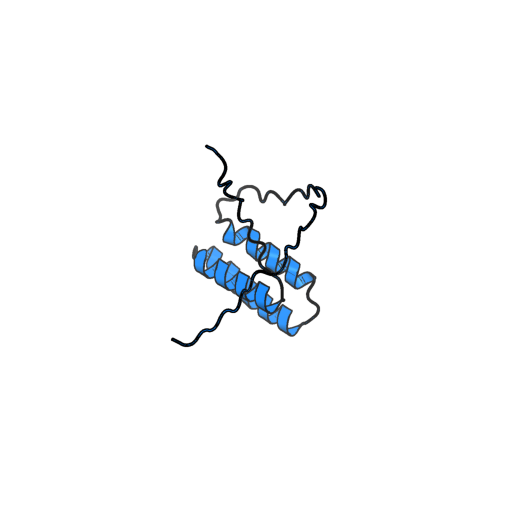660 C CA . GLY A 1 91 ? -1.310 -8.056 9.633 1.00 83.56 91 GLY A CA 1
ATOM 661 C C . GLY A 1 91 ? -2.020 -8.298 8.292 1.00 83.56 91 GLY A C 1
ATOM 662 O O . GLY A 1 91 ? -2.853 -9.197 8.194 1.00 83.56 91 GLY A O 1
ATOM 663 N N . ALA A 1 92 ? -1.694 -7.531 7.250 1.00 77.94 92 ALA A N 1
ATOM 664 C CA . ALA A 1 92 ? -2.277 -7.662 5.921 1.00 77.94 92 ALA A CA 1
ATOM 665 C C . ALA A 1 92 ? -1.494 -8.679 5.071 1.00 77.94 92 ALA A C 1
ATOM 667 O O . ALA A 1 92 ? -0.261 -8.655 5.004 1.00 77.94 92 ALA A O 1
ATOM 668 N N . SER A 1 93 ? -2.209 -9.571 4.382 1.00 71.38 93 SER A N 1
ATOM 669 C CA . SER A 1 93 ? -1.601 -10.476 3.399 1.00 71.38 93 SER A CA 1
ATOM 670 C C . SER A 1 93 ? -1.440 -9.758 2.058 1.00 71.38 93 SER A C 1
ATOM 672 O O . SER A 1 93 ? -2.398 -9.177 1.556 1.00 71.38 93 SER A O 1
ATOM 674 N N . GLU A 1 94 ? -0.236 -9.797 1.472 1.00 64.44 94 GLU A N 1
ATOM 675 C CA . GLU A 1 94 ? 0.005 -9.288 0.111 1.00 64.44 94 GLU A CA 1
ATOM 676 C C . GLU A 1 94 ? -0.924 -10.021 -0.862 1.00 64.44 94 GLU A C 1
ATOM 678 O O . GLU A 1 94 ? -0.822 -11.242 -1.017 1.00 64.44 94 GLU A O 1
ATOM 683 N N . VAL A 1 95 ? -1.805 -9.286 -1.542 1.00 65.31 95 VAL A N 1
ATOM 684 C CA . VAL A 1 95 ? -2.622 -9.854 -2.614 1.00 65.31 95 VAL A CA 1
ATOM 685 C C . VAL A 1 95 ? -1.717 -9.985 -3.830 1.00 65.31 95 VAL A C 1
ATOM 687 O O . VAL A 1 95 ? -1.524 -9.056 -4.617 1.00 65.31 95 VAL A O 1
ATOM 690 N N . ARG A 1 96 ? -1.088 -11.152 -3.960 1.00 56.50 96 ARG A N 1
ATOM 691 C CA . ARG A 1 96 ? -0.338 -11.502 -5.158 1.00 56.50 96 ARG A CA 1
ATOM 692 C C . ARG A 1 96 ? -1.326 -12.044 -6.176 1.00 56.50 96 ARG A C 1
ATOM 694 O O . ARG A 1 96 ? -1.785 -13.171 -6.040 1.00 56.50 96 ARG A O 1
ATOM 701 N N . THR A 1 97 ? -1.626 -11.257 -7.205 1.00 50.66 97 THR A N 1
ATOM 702 C CA . THR A 1 97 ? -2.326 -11.742 -8.399 1.00 50.66 97 THR A CA 1
ATOM 703 C C . THR A 1 97 ? -1.413 -12.733 -9.121 1.00 50.66 97 THR A C 1
ATOM 705 O O . THR A 1 97 ? -0.709 -12.392 -10.066 1.00 50.66 97 THR A O 1
ATOM 708 N N . THR A 1 98 ? -1.339 -13.967 -8.632 1.00 47.53 98 THR A N 1
ATOM 709 C CA . THR A 1 98 ? -0.869 -15.087 -9.437 1.00 47.53 98 THR A CA 1
ATOM 710 C C . THR A 1 98 ? -1.946 -15.310 -10.481 1.00 47.53 98 THR A C 1
ATOM 712 O O . THR A 1 98 ? -3.019 -15.817 -10.154 1.00 47.53 98 THR A O 1
ATOM 715 N N . ALA A 1 99 ? -1.696 -14.874 -11.717 1.00 44.31 99 ALA A N 1
ATOM 716 C CA . ALA A 1 99 ? -2.486 -15.347 -12.839 1.00 44.31 99 ALA A CA 1
ATOM 717 C C . ALA A 1 99 ? -2.477 -16.883 -12.764 1.00 44.31 99 ALA A C 1
ATOM 719 O O . ALA A 1 99 ? -1.388 -17.457 -12.638 1.00 44.31 99 ALA A O 1
ATOM 720 N N . PRO A 1 100 ? -3.639 -17.555 -12.752 1.00 44.75 100 PRO A N 1
ATOM 721 C CA . PRO A 1 100 ? -3.658 -18.994 -12.904 1.00 44.75 100 PRO A CA 1
ATOM 722 C C . PRO A 1 100 ? -3.070 -19.276 -14.285 1.00 44.75 100 PRO A C 1
ATOM 724 O O . PRO A 1 100 ? -3.720 -19.051 -15.303 1.00 44.75 100 PRO A O 1
ATOM 727 N N . THR A 1 101 ? -1.807 -19.700 -14.334 1.00 54.56 101 THR A N 1
ATOM 728 C CA . THR A 1 101 ? -1.290 -20.401 -15.501 1.00 54.56 101 THR A CA 1
ATOM 729 C C . THR A 1 101 ? -2.075 -21.695 -15.540 1.00 54.56 101 THR A C 1
ATOM 731 O O . THR A 1 101 ? -1.785 -22.641 -14.810 1.00 54.56 101 THR A O 1
ATOM 734 N N . ASP A 1 102 ? -3.153 -21.647 -16.308 1.00 46.12 102 ASP A N 1
ATOM 735 C CA . ASP A 1 102 ? -3.970 -22.763 -16.723 1.00 46.12 102 ASP A CA 1
ATOM 736 C C . ASP A 1 102 ? -3.044 -23.828 -17.320 1.00 46.12 102 ASP A C 1
ATOM 738 O O . ASP A 1 102 ? -2.631 -23.777 -18.478 1.00 46.12 102 ASP A O 1
ATOM 742 N N . ILE A 1 103 ? -2.655 -24.781 -16.475 1.00 57.06 103 ILE A N 1
ATOM 743 C CA . ILE A 1 103 ? -2.151 -26.091 -16.873 1.00 57.06 103 ILE A CA 1
ATOM 744 C C . ILE A 1 103 ? -3.368 -26.838 -17.433 1.00 57.06 103 ILE A C 1
ATOM 746 O O . ILE A 1 103 ? -3.875 -27.754 -16.795 1.00 57.06 103 ILE A O 1
ATOM 750 N N . ALA A 1 104 ? -3.922 -26.389 -18.560 1.00 50.16 104 ALA A N 1
ATOM 751 C CA . ALA A 1 104 ? -5.036 -27.078 -19.197 1.00 50.16 104 ALA A CA 1
ATOM 752 C C . ALA A 1 104 ? -5.246 -26.693 -20.666 1.00 50.16 104 ALA A C 1
ATOM 754 O O . ALA A 1 104 ? -6.392 -26.588 -21.081 1.00 50.16 104 ALA A O 1
ATOM 755 N N . GLN A 1 105 ? -4.204 -26.595 -21.506 1.00 50.09 105 GLN A N 1
ATOM 756 C CA . GLN A 1 105 ? -4.421 -26.768 -22.953 1.00 50.09 105 GLN A CA 1
ATOM 757 C C . GLN A 1 105 ? -3.437 -27.739 -23.620 1.00 50.09 105 GLN A C 1
ATOM 759 O O . GLN A 1 105 ? -2.422 -27.329 -24.171 1.00 50.09 105 GLN A O 1
ATOM 764 N N . ARG A 1 106 ? -3.921 -28.993 -23.656 1.00 42.56 106 ARG A N 1
ATOM 765 C CA . ARG A 1 106 ? -3.742 -30.060 -24.663 1.00 42.56 106 ARG A CA 1
ATOM 766 C C . ARG A 1 106 ? -2.551 -31.001 -24.529 1.00 42.56 106 ARG A C 1
ATOM 768 O O . ARG A 1 106 ? -1.397 -30.558 -24.675 1.00 42.56 106 ARG A O 1
#

Radius of gyration: 21.02 Å; chains: 1; bounding box: 37×68×41 Å